Protein AF-A0A963PM21-F1 (afdb_monomer_lite)

Secondary structure (DSSP, 8-state):
----------------TTSGGGS-S-S--S---S-------------PPPPPPPHHHHHHHHHHHHTT-HHHHHHHHHHT-TTS-S-HHHHHHHHHHHHHHHHHTT-HHHHHHHHHHHHTT--HHHHHHHHHHHHHHHTT-

pLDDT: mean 75.56, std 21.92, range [34.75, 96.69]

Radius of gyration: 24.24 Å; chains: 1; bounding box: 76×30×76 Å

Structure (mmCIF, N/CA/C/O backbone):
data_AF-A0A963PM21-F1
#
_entry.id   AF-A0A963PM21-F1
#
loop_
_atom_site.group_PDB
_atom_site.id
_atom_site.type_symbol
_atom_site.label_atom_id
_atom_site.label_alt_id
_atom_site.label_comp_id
_atom_site.label_asym_id
_atom_site.label_entity_id
_atom_site.label_seq_id
_atom_site.pdbx_PDB_ins_code
_atom_site.Cartn_x
_atom_site.Cartn_y
_atom_site.Cartn_z
_atom_site.occupancy
_atom_site.B_iso_or_equiv
_atom_site.auth_seq_id
_atom_site.auth_comp_id
_atom_site.auth_asym_id
_atom_site.auth_atom_id
_atom_site.pdbx_PDB_model_num
ATOM 1 N N . MET A 1 1 ? -62.927 12.720 34.835 1.00 44.75 1 MET A N 1
ATOM 2 C CA . MET A 1 1 ? -62.170 12.973 33.591 1.00 44.75 1 MET A CA 1
ATOM 3 C C . MET A 1 1 ? -60.830 12.241 33.674 1.00 44.75 1 MET A C 1
ATOM 5 O O . MET A 1 1 ? -60.200 12.372 34.711 1.00 44.75 1 MET A O 1
ATOM 9 N N . LEU A 1 2 ? -60.455 11.525 32.594 1.00 44.97 2 LEU A N 1
ATOM 10 C CA . LEU A 1 2 ? -59.103 11.038 32.198 1.00 44.97 2 LEU A CA 1
ATOM 11 C C . LEU A 1 2 ? -58.516 9.863 33.029 1.00 44.97 2 LEU A C 1
ATOM 13 O O . LEU A 1 2 ? -58.071 10.060 34.148 1.00 44.97 2 LEU A O 1
ATOM 17 N N . GLN A 1 3 ? -58.747 8.595 32.651 1.00 45.69 3 GLN A N 1
ATOM 18 C CA . GLN A 1 3 ? -57.988 7.697 31.735 1.00 45.69 3 GLN A CA 1
ATOM 19 C C . GLN A 1 3 ? -56.551 7.303 32.164 1.00 45.69 3 GLN A C 1
ATOM 21 O O . GLN A 1 3 ? -55.674 8.162 32.178 1.00 45.69 3 GLN A O 1
ATOM 26 N N . PRO A 1 4 ? -56.274 5.997 32.385 1.00 55.50 4 PRO A N 1
ATOM 27 C CA . PRO A 1 4 ? -54.933 5.421 32.355 1.00 55.50 4 PRO A CA 1
ATOM 28 C C . PRO A 1 4 ? -54.693 4.667 31.033 1.00 55.50 4 PRO A C 1
ATOM 30 O O . PRO A 1 4 ? -55.500 3.825 30.650 1.00 55.50 4 PRO A O 1
ATOM 33 N N . THR A 1 5 ? -53.578 4.909 30.342 1.00 56.00 5 THR A N 1
ATOM 34 C CA . THR A 1 5 ? -52.973 3.952 29.390 1.00 56.00 5 THR A CA 1
ATOM 35 C C . THR A 1 5 ? -51.497 4.308 29.217 1.00 56.00 5 THR A C 1
ATOM 37 O O . THR A 1 5 ? -51.155 5.304 28.587 1.00 56.00 5 THR A O 1
ATOM 40 N N . LEU A 1 6 ? -50.622 3.492 29.802 1.00 47.44 6 LEU A N 1
ATOM 41 C CA . LEU A 1 6 ? -49.185 3.475 29.542 1.00 47.44 6 LEU A CA 1
ATOM 42 C C . LEU A 1 6 ? -48.926 2.317 28.574 1.00 47.44 6 LEU A C 1
ATOM 44 O O . LEU A 1 6 ? -49.115 1.159 28.937 1.00 47.44 6 LEU A O 1
ATOM 48 N N . ALA A 1 7 ? -48.513 2.636 27.350 1.00 51.81 7 ALA A N 1
ATOM 49 C CA . ALA A 1 7 ? -47.968 1.681 26.391 1.00 51.81 7 ALA A CA 1
ATOM 50 C C . ALA A 1 7 ? -46.486 2.025 26.142 1.00 51.81 7 ALA A C 1
ATOM 52 O O . ALA A 1 7 ? -46.183 3.193 25.885 1.00 51.81 7 ALA A O 1
ATOM 53 N N . PRO A 1 8 ? -45.555 1.054 26.205 1.00 53.78 8 PRO A N 1
ATOM 54 C CA . PRO A 1 8 ? -44.159 1.271 25.847 1.00 53.78 8 PRO A CA 1
ATOM 55 C C . PRO A 1 8 ? -43.979 1.123 24.329 1.00 53.78 8 PRO A C 1
ATOM 57 O O . PRO A 1 8 ? -44.069 0.024 23.786 1.00 53.78 8 PRO A O 1
ATOM 60 N N . ALA A 1 9 ? -43.714 2.229 23.632 1.00 43.00 9 ALA A N 1
ATOM 61 C CA . ALA A 1 9 ? -43.296 2.203 22.233 1.00 43.00 9 ALA A CA 1
ATOM 62 C C . ALA A 1 9 ? -41.762 2.193 22.153 1.00 43.00 9 ALA A C 1
ATOM 64 O O . ALA A 1 9 ? -41.093 3.134 22.578 1.00 43.00 9 ALA A O 1
ATOM 65 N N . ALA A 1 10 ? -41.215 1.101 21.623 1.00 50.22 10 ALA A N 1
ATOM 66 C CA . ALA A 1 10 ? -39.797 0.935 21.339 1.00 50.22 10 ALA A CA 1
ATOM 67 C C . ALA A 1 10 ? -39.325 1.870 20.200 1.00 50.22 10 ALA A C 1
ATOM 69 O O . ALA A 1 10 ? -40.068 2.092 19.239 1.00 50.22 10 ALA A O 1
ATOM 70 N N . PRO A 1 11 ? -38.079 2.376 20.246 1.00 45.72 11 PRO A N 1
ATOM 71 C CA . PRO A 1 11 ? -37.487 3.161 19.168 1.00 45.72 11 PRO A CA 1
ATOM 72 C C . PRO A 1 11 ? -36.979 2.239 18.049 1.00 45.72 11 PRO A C 1
ATOM 74 O O . PRO A 1 11 ? -35.868 1.718 18.100 1.00 45.72 11 PRO A O 1
ATOM 77 N N . GLY A 1 12 ? -37.798 2.038 17.020 1.00 50.69 12 GLY A N 1
ATOM 78 C CA . GLY A 1 12 ? -37.430 1.295 15.815 1.00 50.69 12 GLY A CA 1
ATOM 79 C C . GLY A 1 12 ? -37.688 2.113 14.557 1.00 50.69 12 GLY A C 1
ATOM 80 O O . GLY A 1 12 ? -38.712 1.928 13.913 1.00 50.69 12 GLY A O 1
ATOM 81 N N . ALA A 1 13 ? -36.771 3.012 14.196 1.00 41.69 13 ALA A N 1
ATOM 82 C CA . ALA A 1 13 ? -36.727 3.610 12.861 1.00 41.69 13 ALA A CA 1
ATOM 83 C C . ALA A 1 13 ? -35.316 4.136 12.563 1.00 41.69 13 ALA A C 1
ATOM 85 O O . ALA A 1 13 ? -34.983 5.289 12.832 1.00 41.69 13 ALA A O 1
ATOM 86 N N . THR A 1 14 ? -34.461 3.273 12.018 1.00 52.16 14 THR A N 1
ATOM 87 C CA . THR A 1 14 ? -33.184 3.677 11.426 1.00 52.16 14 THR A CA 1
ATOM 88 C C . THR A 1 14 ? -33.422 4.375 10.076 1.00 52.16 14 THR A C 1
ATOM 90 O O . THR A 1 14 ? -34.217 3.901 9.259 1.00 52.16 14 THR A O 1
ATOM 93 N N . PRO A 1 15 ? -32.754 5.510 9.810 1.00 45.78 15 PRO A N 1
ATOM 94 C CA . PRO A 1 15 ? -33.007 6.329 8.631 1.00 45.78 15 PRO A CA 1
ATOM 95 C C . PRO A 1 15 ? -32.375 5.775 7.343 1.00 45.78 15 PRO A C 1
ATOM 97 O O . PRO A 1 15 ? -31.189 5.462 7.274 1.00 45.78 15 PRO A O 1
ATOM 100 N N . GLY A 1 16 ? -33.198 5.729 6.291 1.00 42.84 16 GLY A N 1
ATOM 101 C CA . GLY A 1 16 ? -32.897 6.175 4.923 1.00 42.84 16 GLY A CA 1
ATOM 102 C C . GLY A 1 16 ? -31.471 6.007 4.387 1.00 42.84 16 GLY A C 1
ATOM 103 O O . GLY A 1 16 ? -30.799 6.990 4.087 1.00 42.84 16 GLY A O 1
ATOM 104 N N . ARG A 1 17 ? -31.055 4.764 4.127 1.00 49.66 17 ARG A N 1
ATOM 105 C CA . ARG A 1 17 ? -29.797 4.395 3.439 1.00 49.66 17 ARG A CA 1
ATOM 106 C C . ARG A 1 17 ? -29.750 4.729 1.933 1.00 49.66 17 ARG A C 1
ATOM 108 O O . ARG A 1 17 ? -28.877 4.252 1.214 1.00 49.66 17 ARG A O 1
ATOM 115 N N . SER A 1 18 ? -30.688 5.526 1.427 1.00 46.06 18 SER A N 1
ATOM 116 C CA . SER A 1 18 ? -31.003 5.636 -0.005 1.00 46.06 18 SER A CA 1
ATOM 117 C C . SER A 1 18 ? -30.639 6.978 -0.660 1.00 46.06 18 SER A C 1
ATOM 119 O O . SER A 1 18 ? -30.991 7.196 -1.817 1.00 46.06 18 SER A O 1
ATOM 121 N N . ARG A 1 19 ? -29.893 7.870 0.013 1.00 44.62 19 ARG A N 1
ATOM 122 C CA . ARG A 1 19 ? -29.469 9.169 -0.568 1.00 44.62 19 ARG A CA 1
ATOM 123 C C . ARG A 1 19 ? -27.964 9.380 -0.759 1.00 44.62 19 ARG A C 1
ATOM 125 O O . ARG A 1 19 ? -27.587 10.353 -1.397 1.00 44.62 19 ARG A O 1
ATOM 132 N N . ALA A 1 20 ? -27.102 8.470 -0.307 1.00 41.69 20 ALA A N 1
ATOM 133 C CA . ALA A 1 20 ? -25.647 8.649 -0.424 1.00 41.69 20 ALA A CA 1
ATOM 134 C C . ALA A 1 20 ? -25.035 8.134 -1.747 1.00 41.69 20 ALA A C 1
ATOM 136 O O . ALA A 1 20 ? -23.859 8.353 -2.006 1.00 41.69 20 ALA A O 1
ATOM 137 N N . ARG A 1 21 ? -25.809 7.467 -2.619 1.00 44.25 21 ARG A N 1
ATOM 138 C CA . ARG A 1 21 ? -25.288 6.854 -3.862 1.00 44.25 21 ARG A CA 1
ATOM 139 C C . ARG A 1 21 ? -25.229 7.780 -5.087 1.00 44.25 21 ARG A C 1
ATOM 141 O O . ARG A 1 21 ? -24.964 7.301 -6.182 1.00 44.25 21 ARG A O 1
ATOM 148 N N . ARG A 1 22 ? -25.496 9.084 -4.952 1.00 43.34 22 ARG A N 1
ATOM 149 C CA . ARG A 1 22 ? -25.600 10.000 -6.112 1.00 43.34 22 ARG A CA 1
ATOM 150 C C . ARG A 1 22 ? -24.676 11.222 -6.099 1.00 43.34 22 ARG A C 1
ATOM 152 O O . ARG A 1 22 ? -24.804 12.049 -6.990 1.00 43.34 22 ARG A O 1
ATOM 159 N N . ALA A 1 23 ? -23.747 11.351 -5.150 1.00 41.81 23 ALA A N 1
ATOM 160 C CA . ALA A 1 23 ? -23.067 12.633 -4.925 1.00 41.81 23 ALA A CA 1
ATOM 161 C C . ALA A 1 23 ? -21.583 12.739 -5.332 1.00 41.81 23 ALA A C 1
ATOM 163 O O . ALA A 1 23 ? -21.010 13.800 -5.131 1.00 41.81 23 ALA A O 1
ATOM 164 N N . LEU A 1 24 ? -20.939 11.730 -5.930 1.00 42.19 24 LEU A N 1
ATOM 165 C CA . LEU A 1 24 ? -19.505 11.834 -6.273 1.00 42.19 24 LE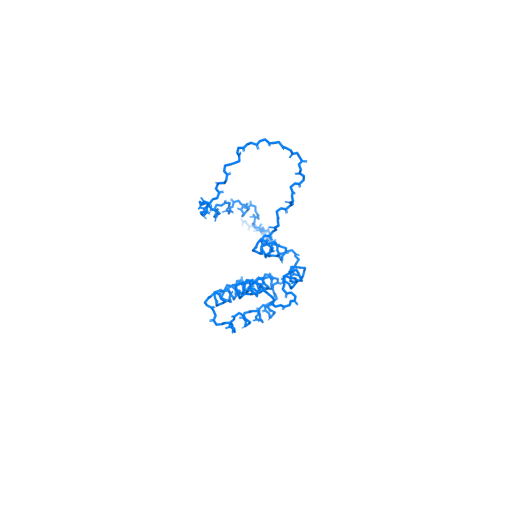U A CA 1
ATOM 166 C C . LEU A 1 24 ? -19.193 11.330 -7.689 1.00 42.19 24 LEU A C 1
ATOM 168 O O . LEU A 1 24 ? -18.360 10.460 -7.901 1.00 42.19 24 LEU A O 1
ATOM 172 N N . VAL A 1 25 ? -19.889 11.901 -8.676 1.00 44.56 25 VAL A N 1
ATOM 173 C CA . VAL A 1 25 ? -19.614 11.711 -10.117 1.00 44.56 25 VAL A CA 1
ATOM 174 C C . VAL A 1 25 ? -18.731 12.838 -10.696 1.00 44.56 25 VAL A C 1
ATOM 176 O O . VAL A 1 25 ? -18.387 12.810 -11.868 1.00 44.56 25 VAL A O 1
ATOM 179 N N . LEU A 1 26 ? -18.295 13.832 -9.914 1.00 44.69 26 LEU A N 1
ATOM 180 C CA . LEU A 1 26 ? -17.702 15.061 -10.476 1.00 44.69 26 LEU A CA 1
ATOM 181 C C . LEU A 1 26 ? -16.402 15.511 -9.792 1.00 44.69 26 LEU A C 1
ATOM 183 O O . LEU A 1 26 ? -16.301 16.644 -9.339 1.00 44.69 26 LEU A O 1
ATOM 187 N N . ALA A 1 27 ? -15.385 14.647 -9.732 1.00 39.50 27 ALA A N 1
ATOM 188 C CA . ALA A 1 27 ? -14.031 15.070 -9.333 1.00 39.50 27 ALA A CA 1
ATOM 189 C C . ALA A 1 27 ? -12.899 14.457 -10.183 1.00 39.50 27 ALA A C 1
ATOM 191 O O . ALA A 1 27 ? -11.747 14.456 -9.766 1.00 39.50 27 ALA A O 1
ATOM 192 N N . ALA A 1 28 ? -13.207 13.947 -11.381 1.00 41.88 28 ALA A N 1
ATOM 193 C CA . ALA A 1 28 ? -12.218 13.376 -12.308 1.00 41.88 28 ALA A CA 1
ATOM 194 C C . ALA A 1 28 ? -11.995 14.244 -13.563 1.00 41.88 28 ALA A C 1
ATOM 196 O O . ALA A 1 28 ? -11.567 13.750 -14.601 1.00 41.88 28 ALA A O 1
ATOM 197 N N . ALA A 1 29 ? -12.318 15.537 -13.487 1.00 51.47 29 ALA A N 1
ATOM 198 C CA . ALA A 1 29 ? -12.237 16.463 -14.610 1.00 51.47 29 ALA A CA 1
ATOM 199 C C . ALA A 1 29 ? -11.173 17.540 -14.373 1.00 51.47 29 ALA A C 1
ATOM 201 O O . ALA A 1 29 ? -11.509 18.702 -14.186 1.00 51.47 29 ALA A O 1
ATOM 202 N N . LEU A 1 30 ? -9.892 17.170 -14.382 1.00 49.69 30 LEU A N 1
ATOM 203 C CA . LEU A 1 30 ? -8.834 18.049 -14.887 1.00 49.69 30 LEU A CA 1
ATOM 204 C C . LEU A 1 30 ? -7.560 17.231 -15.113 1.00 49.69 30 LEU A C 1
ATOM 206 O O . LEU A 1 30 ? -7.280 16.344 -14.318 1.00 49.69 30 LEU A O 1
ATOM 210 N N . TRP A 1 31 ? -6.818 17.553 -16.175 1.00 48.12 31 TRP A N 1
ATOM 211 C CA . TRP A 1 31 ? -5.655 16.846 -16.752 1.00 48.12 31 TRP A CA 1
ATOM 212 C C . TRP A 1 31 ? -5.931 15.951 -17.974 1.00 48.12 31 TRP A C 1
ATOM 214 O O . TRP A 1 31 ? -5.131 15.082 -18.305 1.00 48.12 31 TRP A O 1
ATOM 224 N N . VAL A 1 32 ? -7.000 16.224 -18.734 1.00 51.28 32 VAL A N 1
ATOM 225 C CA . VAL A 1 32 ? -7.064 15.846 -20.161 1.00 51.28 32 VAL A CA 1
ATOM 226 C C . VAL A 1 32 ? -6.564 17.017 -20.999 1.00 51.28 32 VAL A C 1
ATOM 228 O O . VAL A 1 32 ? -7.337 17.856 -21.447 1.00 51.28 32 VAL A O 1
ATOM 231 N N . ALA A 1 33 ? -5.255 17.086 -21.195 1.00 52.06 33 ALA A N 1
ATOM 232 C CA . ALA A 1 33 ? -4.660 17.788 -22.323 1.00 52.06 33 ALA A CA 1
ATOM 233 C C . ALA A 1 33 ? -3.245 17.247 -22.505 1.00 52.06 33 ALA A C 1
ATOM 235 O O . ALA A 1 33 ? -2.340 17.672 -21.797 1.00 52.06 33 ALA A O 1
ATOM 236 N N . LEU A 1 34 ? -3.103 16.255 -23.390 1.00 49.22 34 LEU A N 1
ATOM 237 C CA . LEU A 1 34 ? -2.079 16.181 -24.444 1.00 49.22 34 LEU A CA 1
ATOM 238 C C . LEU A 1 34 ? -1.802 14.718 -24.838 1.00 49.22 34 LEU A C 1
ATOM 240 O O . LEU A 1 34 ? -0.740 14.178 -24.553 1.00 49.22 34 LEU A O 1
ATOM 244 N N . ALA A 1 35 ? -2.758 14.072 -25.506 1.00 47.56 35 ALA A N 1
ATOM 245 C CA . ALA A 1 35 ? -2.484 12.895 -26.336 1.00 47.56 35 ALA A CA 1
ATOM 246 C C . ALA A 1 35 ? -3.676 12.629 -27.269 1.00 47.56 35 ALA A C 1
ATOM 248 O O . ALA A 1 35 ? -4.407 11.658 -27.102 1.00 47.56 35 ALA A O 1
ATOM 249 N N . LEU A 1 36 ? -3.904 13.521 -28.237 1.00 50.25 36 LEU A N 1
ATOM 250 C CA . LEU A 1 36 ? -4.680 13.174 -29.428 1.00 50.25 36 LEU A CA 1
ATOM 251 C C . LEU A 1 36 ? -3.700 12.631 -30.478 1.00 50.25 36 LEU A C 1
ATOM 253 O O . LEU A 1 36 ? -2.974 13.432 -31.067 1.00 50.25 36 LEU A O 1
ATOM 257 N N . PRO A 1 37 ? -3.673 11.324 -30.778 1.00 47.78 37 PRO A N 1
ATOM 258 C CA . PRO A 1 37 ? -3.298 10.884 -32.104 1.00 47.78 37 PRO A CA 1
ATOM 259 C C . PRO A 1 37 ? -4.566 10.857 -32.963 1.00 47.78 37 PRO A C 1
ATOM 261 O O . PRO A 1 37 ? -5.527 10.137 -32.689 1.00 47.78 37 PRO A O 1
ATOM 264 N N . ALA A 1 38 ? -4.569 11.692 -33.998 1.00 52.19 38 ALA A N 1
ATOM 265 C CA . ALA A 1 38 ? -5.527 11.632 -35.087 1.00 52.19 38 ALA A CA 1
ATOM 266 C C . ALA A 1 38 ? -5.381 10.280 -35.803 1.00 52.19 38 ALA A C 1
ATOM 268 O O . ALA A 1 38 ? -4.399 10.065 -36.505 1.00 52.19 38 ALA A O 1
ATOM 269 N N . GLN A 1 39 ? -6.340 9.371 -35.627 1.00 49.09 39 GLN A N 1
ATOM 270 C CA . GLN A 1 39 ? -6.405 8.139 -36.413 1.00 49.09 39 GLN A CA 1
ATOM 271 C C . GLN A 1 39 ? -7.360 8.354 -37.584 1.00 49.09 39 GLN A C 1
ATOM 273 O O . GLN A 1 39 ? -8.568 8.144 -37.484 1.00 49.09 39 GLN A O 1
ATOM 278 N N . ALA A 1 40 ? -6.786 8.819 -38.690 1.00 46.59 40 ALA A N 1
ATOM 279 C CA . ALA A 1 40 ? -7.348 8.638 -40.016 1.00 46.59 40 ALA A CA 1
ATOM 280 C C . ALA A 1 40 ? -6.850 7.294 -40.572 1.00 46.59 40 ALA A C 1
ATOM 282 O O . ALA A 1 40 ? -5.651 7.030 -40.526 1.00 46.59 40 ALA A O 1
ATOM 283 N N . GLY A 1 41 ? -7.754 6.498 -41.144 1.00 41.56 41 GLY A N 1
ATOM 284 C CA . GLY A 1 41 ? -7.400 5.468 -42.126 1.00 41.56 41 GLY A CA 1
ATOM 285 C C . GLY A 1 41 ? -7.499 4.014 -41.663 1.00 41.56 41 GLY A C 1
ATOM 286 O O . GLY A 1 41 ? -6.575 3.478 -41.068 1.00 41.56 41 GLY A O 1
ATOM 287 N N . ASP A 1 42 ? -8.639 3.415 -42.011 1.00 48.12 42 ASP A N 1
ATOM 288 C CA . ASP A 1 42 ? -8.819 2.108 -42.658 1.00 48.12 42 ASP A CA 1
ATOM 289 C C . ASP A 1 42 ? -8.037 0.851 -42.227 1.00 48.12 42 ASP A C 1
ATOM 291 O O . ASP A 1 42 ? -6.833 0.718 -42.426 1.00 48.12 42 ASP A O 1
ATOM 295 N N . GLY A 1 43 ? -8.824 -0.177 -41.879 1.00 47.38 43 GLY A N 1
ATOM 296 C CA . GLY A 1 43 ? -8.679 -1.489 -42.517 1.00 47.38 43 GLY A CA 1
ATOM 297 C C . GLY A 1 43 ? -7.938 -2.581 -41.742 1.00 47.38 43 GLY A C 1
ATOM 298 O O . GLY A 1 43 ? -6.762 -2.829 -41.980 1.00 47.38 43 GLY A O 1
ATOM 299 N N . GLY A 1 44 ? -8.676 -3.353 -40.932 1.00 34.75 44 GLY A N 1
ATOM 300 C CA . GLY A 1 44 ? -8.309 -4.739 -40.597 1.00 34.75 44 GLY A CA 1
ATOM 301 C C . GLY A 1 44 ? -8.746 -5.209 -39.201 1.00 34.75 44 GLY A C 1
ATOM 302 O O . GLY A 1 44 ? -8.333 -4.607 -38.213 1.00 34.75 44 GLY A O 1
ATOM 303 N N . PRO A 1 45 ? -9.515 -6.312 -39.061 1.00 50.22 45 PRO A N 1
ATOM 304 C CA . PRO A 1 45 ? -9.743 -6.956 -37.770 1.00 50.22 45 PRO A CA 1
ATOM 305 C C . PRO A 1 45 ? -8.524 -7.823 -37.424 1.00 50.22 45 PRO A C 1
ATOM 307 O O . PRO A 1 45 ? -8.570 -9.050 -37.471 1.00 50.22 45 PRO A O 1
ATOM 310 N N . GLN A 1 46 ? -7.396 -7.186 -37.124 1.00 44.41 46 GLN A N 1
ATOM 311 C CA . GLN A 1 46 ? -6.268 -7.853 -36.483 1.00 44.41 46 GLN A CA 1
ATOM 312 C C . GLN A 1 46 ? -6.428 -7.661 -34.984 1.00 44.41 46 GLN A C 1
ATOM 314 O O . GLN A 1 46 ? -6.565 -6.533 -34.516 1.00 44.41 46 GLN A O 1
ATOM 319 N N . GLY A 1 47 ? -6.480 -8.781 -34.255 1.00 46.41 47 GLY A N 1
ATOM 320 C CA . GLY A 1 47 ? -6.576 -8.814 -32.802 1.00 46.41 47 GLY A CA 1
ATOM 321 C C . GLY A 1 47 ? -5.556 -7.863 -32.198 1.00 46.41 47 GLY A C 1
ATOM 322 O O . GLY A 1 47 ? -4.360 -8.147 -32.192 1.00 46.41 47 GLY A O 1
ATOM 323 N N . ALA A 1 48 ? -6.044 -6.710 -31.745 1.00 49.91 48 ALA A N 1
ATOM 324 C CA . ALA A 1 48 ? -5.214 -5.726 -31.092 1.00 49.91 48 ALA A CA 1
ATOM 325 C C . ALA A 1 48 ? -4.603 -6.411 -29.862 1.00 49.91 48 ALA A C 1
ATOM 327 O O . ALA A 1 48 ? -5.363 -6.979 -29.067 1.00 49.91 48 ALA A O 1
ATOM 328 N N . PRO A 1 49 ? -3.267 -6.412 -29.694 1.00 50.66 49 PRO A N 1
ATOM 329 C CA . PRO A 1 49 ? -2.681 -6.851 -28.440 1.00 50.66 49 PRO A CA 1
ATOM 330 C C . PRO A 1 49 ? -3.363 -6.045 -27.339 1.00 50.66 49 PRO A C 1
ATOM 332 O O . PRO A 1 49 ? -3.387 -4.812 -27.403 1.00 50.66 49 PRO A O 1
ATOM 335 N N . ALA A 1 50 ? -3.995 -6.739 -26.387 1.00 54.72 50 ALA A N 1
ATOM 336 C CA . ALA A 1 50 ? -4.624 -6.078 -25.255 1.00 54.72 50 ALA A CA 1
ATOM 337 C C . ALA A 1 50 ? -3.595 -5.099 -24.671 1.00 54.72 50 ALA A C 1
ATOM 339 O O . ALA A 1 50 ? -2.443 -5.505 -24.470 1.00 54.72 50 ALA A O 1
ATOM 340 N N . PRO A 1 51 ? -3.950 -3.816 -24.481 1.00 57.03 51 PRO A N 1
ATOM 341 C CA . PRO A 1 51 ? -2.979 -2.816 -24.076 1.00 57.03 51 PRO A CA 1
ATOM 342 C C . PRO A 1 51 ? -2.304 -3.291 -22.791 1.00 57.03 51 PRO A C 1
ATOM 344 O O . PRO A 1 51 ? -2.975 -3.575 -21.797 1.00 57.03 51 PRO A O 1
ATOM 347 N N . ALA A 1 52 ? -0.977 -3.428 -22.833 1.00 65.50 52 ALA A N 1
ATOM 348 C CA . ALA A 1 52 ? -0.207 -3.807 -21.663 1.00 65.50 52 ALA A CA 1
ATOM 349 C C . ALA A 1 52 ? -0.479 -2.775 -20.562 1.00 65.50 52 ALA A C 1
ATOM 351 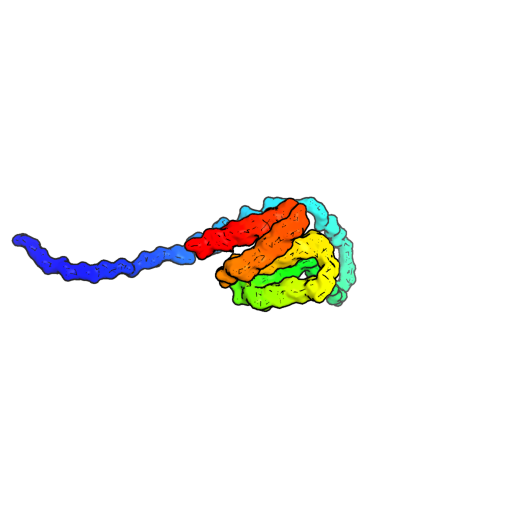O O . ALA A 1 52 ? -0.227 -1.581 -20.740 1.00 65.50 52 ALA A O 1
ATOM 352 N N . LEU A 1 53 ? -1.038 -3.227 -19.437 1.00 74.69 53 LEU A N 1
ATOM 353 C CA . LEU A 1 53 ? -1.356 -2.337 -18.328 1.00 74.69 53 LEU A CA 1
ATOM 354 C C . LEU A 1 53 ? -0.066 -1.721 -17.789 1.00 74.69 53 LEU A C 1
ATOM 356 O O . LEU A 1 53 ? 0.887 -2.423 -17.433 1.00 74.69 53 LEU A O 1
ATOM 360 N N . THR A 1 54 ? -0.059 -0.394 -17.685 1.00 87.62 54 THR A N 1
ATOM 361 C CA . THR A 1 54 ? 1.043 0.330 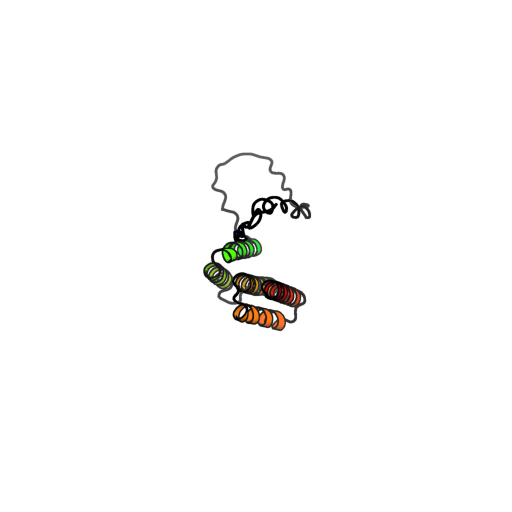-17.054 1.00 87.62 54 THR A CA 1
ATOM 362 C C . THR A 1 54 ? 1.210 -0.129 -15.606 1.00 87.62 54 THR A C 1
ATOM 364 O O . THR A 1 54 ? 0.273 -0.633 -14.979 1.00 87.62 54 THR A O 1
ATOM 367 N N . PHE A 1 55 ? 2.406 0.047 -15.044 1.00 87.44 55 PHE A N 1
ATOM 368 C CA . PHE A 1 55 ? 2.672 -0.270 -13.638 1.00 87.44 55 PHE A CA 1
ATOM 369 C C . PHE A 1 55 ? 1.638 0.370 -12.697 1.00 87.44 55 PHE A C 1
ATOM 371 O O . PHE A 1 55 ? 1.059 -0.308 -11.849 1.00 87.44 55 PHE A O 1
ATOM 378 N N . GLN A 1 56 ? 1.318 1.644 -12.936 1.00 86.88 56 GLN A N 1
ATOM 379 C CA . GLN A 1 56 ? 0.313 2.371 -12.169 1.00 86.88 56 GLN A CA 1
ATOM 380 C C . GLN A 1 56 ? -1.090 1.771 -12.318 1.00 86.88 56 GLN A C 1
ATOM 382 O O . GLN A 1 56 ? -1.803 1.626 -11.328 1.00 86.88 56 GLN A O 1
ATOM 387 N N . SER A 1 57 ? -1.482 1.377 -13.533 1.00 90.88 57 SER A N 1
ATOM 388 C CA . SER A 1 57 ? -2.784 0.742 -13.762 1.00 90.88 57 SER A CA 1
ATOM 389 C C . SER A 1 57 ? -2.894 -0.618 -13.072 1.00 90.88 57 SER A C 1
ATOM 391 O O . SER A 1 57 ? -3.984 -1.001 -12.642 1.00 90.88 57 SER A O 1
ATOM 393 N N . ARG A 1 58 ? -1.780 -1.351 -12.950 1.00 91.69 58 ARG A N 1
ATOM 394 C CA . ARG A 1 58 ? -1.735 -2.610 -12.199 1.00 91.69 58 ARG A CA 1
ATOM 395 C C . ARG A 1 58 ? -1.914 -2.368 -10.701 1.00 91.69 58 ARG A C 1
ATOM 397 O O . ARG A 1 58 ? -2.743 -3.040 -10.099 1.00 91.69 58 ARG A O 1
ATOM 404 N N . ILE A 1 59 ? -1.229 -1.376 -10.124 1.00 92.38 59 ILE A N 1
ATOM 405 C CA . ILE A 1 59 ? -1.437 -0.985 -8.717 1.00 92.38 59 ILE A CA 1
ATOM 406 C C . ILE A 1 59 ? -2.895 -0.588 -8.465 1.00 92.38 59 ILE A C 1
ATOM 408 O O . ILE A 1 59 ? -3.497 -1.083 -7.518 1.00 92.38 59 ILE A O 1
ATOM 412 N N . ASP A 1 60 ? -3.478 0.260 -9.316 1.00 93.06 60 ASP A N 1
ATOM 413 C CA . ASP A 1 60 ? -4.874 0.698 -9.173 1.00 93.06 60 ASP A CA 1
ATOM 414 C C . ASP A 1 60 ? -5.854 -0.486 -9.206 1.00 93.06 60 ASP A C 1
ATOM 416 O O . ASP A 1 60 ? -6.780 -0.554 -8.399 1.00 93.06 60 ASP A O 1
ATOM 420 N N . SER A 1 61 ? -5.601 -1.470 -10.074 1.00 93.69 61 SER A N 1
ATOM 421 C CA . SER A 1 61 ? -6.409 -2.692 -10.148 1.00 93.69 61 SER A CA 1
ATOM 422 C C . SER A 1 61 ? -6.352 -3.493 -8.843 1.00 93.69 61 SER A C 1
ATOM 424 O O . SER A 1 61 ? -7.390 -3.928 -8.344 1.00 93.69 61 SER A O 1
ATOM 426 N N . TRP A 1 62 ? -5.163 -3.644 -8.253 1.00 95.06 62 TRP A N 1
ATOM 427 C CA . TRP A 1 62 ? -5.002 -4.331 -6.969 1.00 95.06 62 TRP A CA 1
ATOM 428 C C . TRP A 1 62 ? -5.593 -3.547 -5.799 1.00 95.06 62 TRP A C 1
ATOM 430 O O . TRP A 1 62 ? -6.202 -4.147 -4.922 1.00 95.06 62 TRP A O 1
ATOM 440 N N . LEU A 1 63 ? -5.483 -2.217 -5.800 1.00 94.12 63 LEU A N 1
ATOM 441 C CA . LEU A 1 63 ? -6.124 -1.373 -4.790 1.00 94.12 63 LEU A CA 1
ATOM 442 C C . LEU A 1 63 ? -7.647 -1.507 -4.829 1.00 94.12 63 LEU A C 1
ATOM 444 O O . LEU A 1 63 ? -8.275 -1.588 -3.778 1.00 94.12 63 LEU A O 1
ATOM 448 N N . ARG A 1 64 ? -8.245 -1.578 -6.025 1.00 93.88 64 ARG A N 1
ATOM 449 C CA . ARG A 1 64 ? -9.683 -1.845 -6.167 1.00 93.88 64 ARG A CA 1
ATOM 450 C C . ARG A 1 64 ? -10.052 -3.233 -5.662 1.00 93.88 64 ARG A C 1
ATOM 452 O O . ARG A 1 64 ? -11.024 -3.352 -4.929 1.00 93.88 64 ARG A O 1
ATOM 459 N N . LEU A 1 65 ? -9.267 -4.257 -6.007 1.00 93.00 65 LEU A N 1
ATOM 460 C CA . LEU A 1 65 ? -9.492 -5.614 -5.507 1.00 93.00 65 LEU A CA 1
ATOM 461 C C . LEU A 1 65 ? -9.368 -5.688 -3.979 1.00 93.00 65 LEU A C 1
ATOM 463 O O . LEU A 1 65 ? -10.116 -6.427 -3.350 1.00 93.00 65 LEU A O 1
ATOM 467 N N . GLY A 1 66 ? -8.467 -4.904 -3.382 1.00 92.94 66 GLY A N 1
ATOM 468 C CA . GLY A 1 66 ? -8.204 -4.893 -1.943 1.00 92.94 66 GLY A CA 1
ATOM 469 C C . GLY A 1 66 ? -9.409 -4.530 -1.074 1.00 92.94 66 GLY A C 1
ATOM 470 O O . GLY A 1 66 ? -9.443 -4.938 0.083 1.00 92.94 66 GLY A O 1
ATOM 471 N N . TYR A 1 67 ? -10.415 -3.845 -1.632 1.00 89.75 67 TYR A N 1
ATOM 472 C CA . TYR A 1 67 ? -11.679 -3.578 -0.938 1.00 89.75 67 TYR A CA 1
ATOM 473 C C . TYR A 1 67 ? -12.488 -4.849 -0.664 1.00 89.75 67 TYR A C 1
ATOM 475 O O . TYR A 1 67 ? -13.105 -4.964 0.392 1.00 89.75 67 TYR A O 1
ATOM 483 N N . ASP A 1 68 ? -12.486 -5.792 -1.606 1.00 93.31 68 ASP A N 1
ATOM 484 C CA . ASP A 1 68 ? -13.264 -7.029 -1.511 1.00 93.31 68 ASP A CA 1
ATOM 485 C C . ASP A 1 68 ? -12.401 -8.221 -1.067 1.00 93.31 68 ASP A C 1
ATOM 487 O O . ASP A 1 68 ? -12.876 -9.130 -0.386 1.00 93.31 68 ASP A O 1
ATOM 491 N N . ARG A 1 69 ? -11.129 -8.246 -1.485 1.00 94.69 69 ARG A N 1
ATOM 492 C CA . ARG A 1 69 ? -10.187 -9.363 -1.326 1.00 94.69 69 ARG A CA 1
ATOM 493 C C . ARG A 1 69 ? -8.788 -8.842 -0.968 1.00 94.69 69 ARG A C 1
ATOM 495 O O . ARG A 1 69 ? -7.899 -8.808 -1.825 1.00 94.69 69 ARG A O 1
ATOM 502 N N . PRO A 1 70 ? -8.576 -8.427 0.294 1.00 94.31 70 PRO A N 1
ATOM 503 C CA . PRO A 1 70 ? -7.326 -7.802 0.720 1.00 94.31 70 PRO A CA 1
ATOM 504 C C . PRO A 1 70 ? -6.118 -8.736 0.590 1.00 94.31 70 PRO A C 1
ATOM 506 O O . PRO A 1 70 ? -5.062 -8.299 0.138 1.00 94.31 70 PRO A O 1
ATOM 509 N N . ASP A 1 71 ? -6.264 -10.023 0.910 1.00 95.69 71 ASP A N 1
ATOM 510 C CA . ASP A 1 71 ? -5.151 -10.978 0.831 1.00 95.69 71 ASP A CA 1
ATOM 511 C C . ASP A 1 71 ? -4.718 -11.254 -0.619 1.00 95.69 71 ASP A C 1
ATOM 513 O O . ASP A 1 71 ? -3.522 -11.245 -0.916 1.00 95.69 71 ASP A O 1
ATOM 517 N N . ASP A 1 72 ? -5.675 -11.398 -1.546 1.00 95.75 72 ASP A N 1
ATOM 518 C CA . ASP A 1 72 ? -5.383 -11.559 -2.979 1.00 95.75 72 ASP A CA 1
ATOM 519 C C . ASP A 1 72 ? -4.677 -10.314 -3.541 1.00 95.75 72 ASP A C 1
ATOM 521 O O . ASP A 1 72 ? -3.720 -10.419 -4.312 1.00 95.75 72 ASP A O 1
ATOM 525 N N . ALA A 1 73 ? -5.117 -9.121 -3.127 1.00 95.38 73 ALA A N 1
ATOM 526 C CA . ALA A 1 73 ? -4.491 -7.868 -3.527 1.00 95.38 73 ALA A CA 1
ATOM 527 C C . ALA A 1 73 ? -3.050 -7.749 -3.016 1.00 95.38 73 ALA A C 1
ATOM 529 O O . ALA A 1 73 ? -2.162 -7.343 -3.768 1.00 95.38 73 ALA A O 1
ATOM 530 N N . LEU A 1 74 ? -2.789 -8.136 -1.765 1.00 95.00 74 LEU A N 1
ATOM 531 C CA . LEU A 1 74 ? -1.437 -8.138 -1.203 1.00 95.00 74 LEU A CA 1
ATOM 532 C C . LEU A 1 74 ? -0.523 -9.126 -1.928 1.00 95.00 74 LEU A C 1
ATOM 534 O O . LEU A 1 74 ? 0.601 -8.757 -2.274 1.00 95.00 74 LEU A O 1
ATOM 538 N N . ALA A 1 75 ? -1.010 -10.334 -2.224 1.00 94.81 75 ALA A N 1
ATOM 539 C CA . ALA A 1 75 ? -0.268 -11.316 -3.011 1.00 94.81 75 ALA A CA 1
ATOM 540 C C . ALA A 1 75 ? 0.057 -10.781 -4.419 1.00 94.81 75 ALA A C 1
ATOM 542 O O . ALA A 1 75 ? 1.196 -10.884 -4.880 1.00 94.81 75 ALA A O 1
ATOM 543 N N . GLY A 1 76 ? -0.910 -10.128 -5.071 1.00 92.94 76 GLY A N 1
ATOM 544 C CA . GLY A 1 76 ? -0.726 -9.476 -6.367 1.00 92.94 76 GLY A CA 1
ATOM 545 C C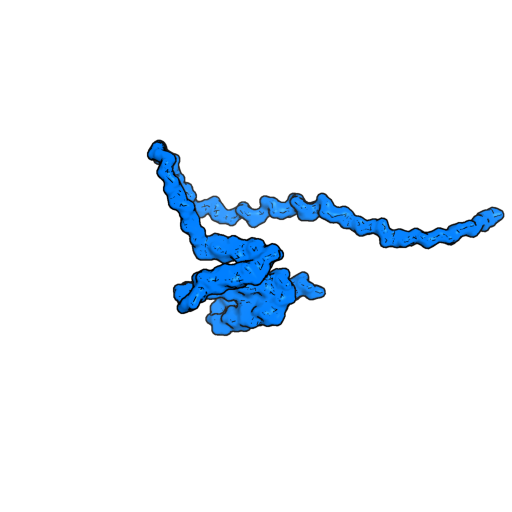 . GLY A 1 76 ? 0.322 -8.359 -6.340 1.00 92.94 76 GLY A C 1
ATOM 546 O O . GLY A 1 76 ? 1.226 -8.331 -7.176 1.00 92.94 76 GLY A O 1
ATOM 547 N N . LEU A 1 77 ? 0.263 -7.475 -5.338 1.00 92.81 77 LEU A N 1
ATOM 548 C CA . LEU A 1 77 ? 1.252 -6.411 -5.121 1.00 92.81 77 LEU A CA 1
ATOM 549 C C . LEU A 1 77 ? 2.637 -6.960 -4.742 1.00 92.81 77 LEU A C 1
ATOM 551 O O . LEU A 1 77 ? 3.654 -6.310 -4.997 1.00 92.81 77 LEU A O 1
ATOM 555 N N . GLN A 1 78 ? 2.714 -8.132 -4.111 1.00 92.06 78 GLN A N 1
ATOM 556 C CA . GLN A 1 78 ? 3.979 -8.814 -3.839 1.00 92.06 78 GLN A CA 1
ATOM 557 C C . GLN A 1 78 ? 4.608 -9.369 -5.115 1.00 92.06 78 GLN A C 1
ATOM 559 O O . GLN A 1 78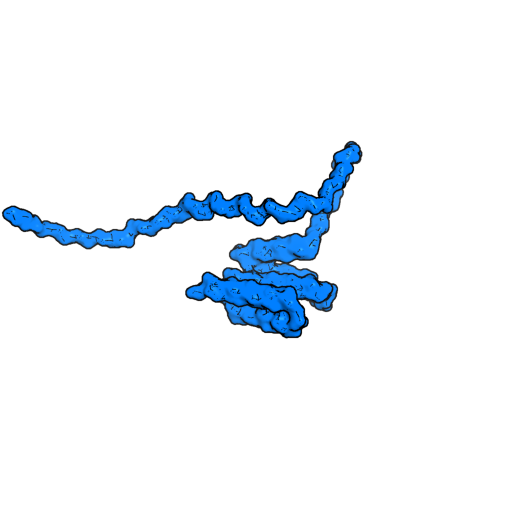 ? 5.793 -9.151 -5.360 1.00 92.06 78 GLN A O 1
ATOM 564 N N . ALA A 1 79 ? 3.801 -9.995 -5.967 1.00 91.56 79 ALA A N 1
ATOM 565 C CA . ALA A 1 79 ? 4.243 -10.562 -7.236 1.00 91.56 79 ALA A CA 1
ATOM 566 C C . ALA A 1 79 ? 4.705 -9.511 -8.265 1.00 91.56 79 ALA A C 1
ATOM 568 O O . ALA A 1 79 ? 5.357 -9.867 -9.243 1.00 91.56 79 ALA A O 1
ATOM 569 N N . MET A 1 80 ? 4.391 -8.225 -8.065 1.00 89.69 80 MET A N 1
ATOM 570 C CA . MET A 1 80 ? 4.856 -7.142 -8.941 1.00 89.69 80 MET A CA 1
ATOM 571 C C . MET A 1 80 ? 6.349 -6.824 -8.796 1.00 89.69 80 MET A C 1
ATOM 573 O O . MET A 1 80 ? 6.925 -6.271 -9.730 1.00 89.69 80 MET A O 1
ATOM 577 N N . ASP A 1 81 ? 6.969 -7.170 -7.665 1.00 86.25 81 ASP A N 1
ATOM 578 C CA . ASP A 1 81 ? 8.401 -6.957 -7.430 1.00 86.25 81 ASP A CA 1
ATOM 579 C C . ASP A 1 81 ? 9.022 -8.138 -6.659 1.00 86.25 81 ASP A C 1
ATOM 581 O O . ASP A 1 81 ? 9.406 -8.000 -5.496 1.00 86.25 81 ASP A O 1
ATOM 585 N N . PRO A 1 82 ? 9.113 -9.330 -7.278 1.00 72.06 82 PRO A N 1
ATOM 586 C CA . PRO A 1 82 ? 9.593 -10.535 -6.603 1.00 72.06 82 PRO A CA 1
ATOM 587 C C . PRO A 1 82 ? 11.112 -10.530 -6.355 1.00 72.06 82 PRO A C 1
ATOM 589 O O . PRO A 1 82 ? 11.616 -11.418 -5.674 1.00 72.06 82 PRO A O 1
ATOM 592 N N . GLY A 1 83 ? 11.847 -9.552 -6.898 1.00 70.88 83 GLY A N 1
ATOM 593 C CA . GLY A 1 83 ? 13.313 -9.497 -6.849 1.00 70.88 83 GLY A CA 1
ATOM 594 C C . GLY A 1 83 ? 13.904 -8.123 -6.533 1.00 70.88 83 GLY A C 1
ATOM 595 O O . GLY A 1 83 ? 15.107 -7.943 -6.697 1.00 70.88 83 GLY A O 1
ATOM 596 N N . GLY A 1 84 ? 13.094 -7.144 -6.117 1.00 76.25 84 GLY A N 1
ATOM 597 C CA . GLY A 1 84 ? 13.576 -5.792 -5.815 1.00 76.25 84 GLY A CA 1
ATOM 598 C C . GLY A 1 84 ? 14.023 -4.992 -7.044 1.00 76.25 84 GLY A C 1
ATOM 599 O O . GLY A 1 84 ? 14.762 -4.017 -6.893 1.00 76.25 84 GLY A O 1
ATOM 600 N N . ALA A 1 85 ? 13.603 -5.401 -8.244 1.00 75.50 85 ALA A N 1
ATOM 601 C CA . ALA A 1 85 ? 13.957 -4.774 -9.517 1.00 75.50 85 ALA A CA 1
ATOM 602 C C . ALA A 1 85 ? 13.153 -3.493 -9.794 1.00 75.50 85 ALA A C 1
ATOM 604 O O . ALA A 1 85 ? 13.479 -2.758 -10.727 1.00 75.50 85 ALA A O 1
ATOM 605 N N . ALA A 1 86 ? 12.117 -3.220 -8.993 1.00 84.44 86 ALA A N 1
ATOM 606 C CA . ALA A 1 86 ? 11.367 -1.976 -9.064 1.00 84.44 86 ALA A CA 1
ATOM 607 C C . ALA A 1 86 ? 12.287 -0.758 -8.887 1.00 84.44 86 ALA A C 1
ATOM 609 O O . ALA A 1 86 ? 13.147 -0.717 -7.996 1.00 84.44 86 ALA A O 1
ATOM 610 N N . THR A 1 87 ? 12.058 0.268 -9.706 1.00 89.25 87 THR A N 1
ATOM 611 C CA . THR A 1 87 ? 12.703 1.573 -9.533 1.00 89.25 87 THR A CA 1
ATOM 612 C C . THR A 1 87 ? 12.363 2.164 -8.154 1.00 89.25 87 THR A C 1
ATOM 614 O O . THR A 1 87 ? 11.353 1.787 -7.553 1.00 89.25 87 THR A O 1
ATOM 617 N N . PRO A 1 88 ? 13.141 3.129 -7.629 1.00 89.06 88 PRO A N 1
ATOM 618 C CA . PRO A 1 88 ? 12.842 3.743 -6.331 1.00 89.06 88 PRO A CA 1
ATOM 619 C C . PRO A 1 88 ? 11.412 4.300 -6.234 1.00 89.06 88 PRO A C 1
ATOM 621 O O . PRO A 1 88 ? 10.730 4.118 -5.228 1.00 89.06 88 PRO A O 1
ATOM 624 N N . VAL A 1 89 ? 10.922 4.912 -7.316 1.00 89.25 89 VAL A N 1
ATOM 625 C CA . VAL A 1 89 ? 9.555 5.446 -7.400 1.00 89.25 89 VAL A CA 1
ATOM 626 C C . VAL A 1 89 ? 8.507 4.335 -7.342 1.00 89.25 89 VAL A C 1
ATOM 628 O O . VAL A 1 89 ? 7.530 4.447 -6.602 1.00 89.25 89 VAL A O 1
ATOM 631 N N . GLU A 1 90 ? 8.706 3.262 -8.102 1.00 91.25 90 GLU A N 1
ATOM 632 C CA . GLU A 1 90 ? 7.807 2.107 -8.126 1.00 91.25 90 GLU A CA 1
ATOM 633 C C . GLU A 1 90 ? 7.792 1.376 -6.784 1.00 91.25 90 GLU A C 1
ATOM 635 O O . GLU A 1 90 ? 6.734 0.958 -6.316 1.00 91.25 90 GLU A O 1
ATOM 640 N N . ARG A 1 91 ? 8.947 1.288 -6.120 1.00 91.44 91 ARG A N 1
ATOM 641 C CA . ARG A 1 91 ? 9.069 0.716 -4.782 1.00 91.44 91 ARG A CA 1
ATOM 642 C C . ARG A 1 91 ? 8.249 1.504 -3.769 1.00 91.44 91 ARG A C 1
ATOM 644 O O . ARG A 1 91 ? 7.462 0.902 -3.046 1.00 91.44 91 ARG A O 1
ATOM 651 N N . ILE A 1 92 ? 8.365 2.835 -3.756 1.00 93.00 92 ILE A N 1
ATOM 652 C CA . ILE A 1 92 ? 7.535 3.693 -2.894 1.00 93.00 92 ILE A CA 1
ATOM 653 C C . ILE A 1 92 ? 6.046 3.451 -3.176 1.00 93.00 92 ILE A C 1
ATOM 655 O O . ILE A 1 92 ? 5.272 3.258 -2.240 1.00 93.00 92 ILE A O 1
ATOM 659 N N . ALA A 1 93 ? 5.649 3.391 -4.451 1.00 93.00 93 ALA A N 1
ATOM 660 C CA . ALA A 1 93 ? 4.260 3.145 -4.833 1.00 93.00 93 ALA A CA 1
ATOM 661 C C . ALA A 1 93 ? 3.746 1.769 -4.367 1.00 93.00 93 ALA A C 1
ATOM 663 O O . ALA A 1 93 ? 2.616 1.675 -3.889 1.00 93.00 93 ALA A O 1
ATOM 664 N N . LEU A 1 94 ? 4.562 0.711 -4.444 1.00 93.88 94 LEU A N 1
ATOM 665 C CA . LEU A 1 94 ? 4.198 -0.626 -3.957 1.00 93.88 94 LEU A CA 1
ATOM 666 C C . LEU A 1 94 ? 4.060 -0.672 -2.438 1.00 93.88 94 LEU A C 1
ATOM 668 O O . LEU A 1 94 ? 3.088 -1.234 -1.937 1.00 93.88 94 LEU A O 1
ATOM 672 N N . LEU A 1 95 ? 5.008 -0.080 -1.706 1.00 94.12 95 LEU A N 1
ATOM 673 C CA . LEU A 1 95 ? 4.950 -0.002 -0.243 1.00 94.12 95 LEU A CA 1
ATOM 674 C C . LEU A 1 95 ? 3.703 0.763 0.206 1.00 94.12 95 LEU A C 1
ATOM 676 O O . LEU A 1 95 ? 2.959 0.291 1.066 1.00 94.12 95 LEU A O 1
ATOM 680 N N . GLN A 1 96 ? 3.431 1.900 -0.438 1.00 94.94 96 GLN A N 1
ATOM 681 C CA . GLN A 1 96 ? 2.232 2.686 -0.186 1.00 94.94 96 GLN A CA 1
ATOM 682 C C . GLN A 1 96 ? 0.961 1.882 -0.480 1.00 94.94 96 GLN A C 1
ATOM 684 O O . GLN A 1 96 ? 0.062 1.843 0.357 1.00 94.94 96 GLN A O 1
ATOM 689 N N . ALA A 1 97 ? 0.890 1.199 -1.626 1.00 95.75 97 ALA A N 1
ATOM 690 C CA . ALA A 1 97 ? -0.276 0.404 -1.994 1.00 95.75 97 ALA A CA 1
ATOM 691 C C . ALA A 1 97 ? -0.548 -0.732 -0.994 1.00 95.75 97 ALA A C 1
ATOM 693 O O . ALA A 1 97 ? -1.690 -0.912 -0.575 1.00 95.75 97 ALA A O 1
ATOM 694 N N . ARG A 1 98 ? 0.489 -1.454 -0.547 1.00 95.75 98 ARG A N 1
ATOM 695 C CA . ARG A 1 98 ? 0.353 -2.511 0.473 1.00 95.75 98 ARG A CA 1
ATOM 696 C C . ARG A 1 98 ? -0.148 -1.951 1.802 1.00 95.75 98 ARG A C 1
ATOM 698 O O . ARG A 1 98 ? -1.082 -2.504 2.380 1.00 95.75 98 ARG A O 1
ATOM 705 N N . GLY A 1 99 ? 0.419 -0.830 2.247 1.00 94.88 99 GLY A N 1
ATOM 706 C CA . GLY A 1 99 ? -0.026 -0.147 3.460 1.00 94.88 99 GLY A CA 1
ATOM 707 C C . GLY A 1 99 ? -1.484 0.315 3.379 1.00 94.88 99 GLY A C 1
ATOM 708 O O . GLY A 1 99 ? -2.230 0.146 4.340 1.00 94.88 99 GLY A O 1
ATOM 709 N N . MET A 1 100 ? -1.924 0.819 2.221 1.00 95.50 100 MET A N 1
ATOM 710 C CA . MET A 1 100 ? -3.319 1.214 1.996 1.00 95.50 100 MET A CA 1
ATOM 711 C C . MET A 1 100 ? -4.284 0.025 2.058 1.00 95.50 100 MET A C 1
ATOM 713 O O . MET A 1 100 ? -5.317 0.144 2.712 1.00 95.50 100 MET A O 1
ATOM 717 N N . VAL A 1 101 ? -3.960 -1.112 1.427 1.00 96.19 101 VAL A N 1
ATOM 718 C CA . VAL A 1 101 ? -4.807 -2.324 1.482 1.00 96.19 101 VAL A CA 1
ATOM 719 C C . VAL A 1 101 ? -4.941 -2.825 2.922 1.00 96.19 101 VAL A C 1
ATOM 721 O O . VAL A 1 101 ? -6.044 -3.114 3.384 1.00 96.19 101 VAL A O 1
ATOM 724 N N . LEU A 1 102 ? -3.834 -2.867 3.668 1.00 95.75 102 LEU A N 1
ATOM 725 C CA . LEU A 1 102 ? -3.852 -3.307 5.064 1.00 95.75 102 LEU A CA 1
ATOM 726 C C . LEU A 1 102 ? -4.643 -2.359 5.957 1.00 95.75 102 LEU A C 1
ATOM 728 O O . LEU A 1 102 ? -5.474 -2.826 6.737 1.00 95.75 102 LEU A O 1
ATOM 732 N N . ALA A 1 103 ? -4.453 -1.047 5.792 1.00 94.81 103 ALA A N 1
ATOM 733 C CA . ALA A 1 103 ? -5.248 -0.054 6.495 1.00 94.81 103 ALA A CA 1
ATOM 734 C C . ALA A 1 103 ? -6.742 -0.267 6.216 1.00 94.81 103 ALA A C 1
ATOM 736 O O . ALA A 1 103 ? -7.494 -0.470 7.157 1.00 94.81 103 ALA A O 1
ATOM 737 N N . GLN A 1 104 ? -7.165 -0.347 4.951 1.00 92.56 104 GLN A N 1
ATOM 738 C CA . GLN A 1 104 ? -8.579 -0.550 4.586 1.00 92.56 104 GLN A CA 1
ATOM 739 C C . GLN A 1 104 ? -9.189 -1.826 5.179 1.00 92.56 104 GLN A C 1
ATOM 741 O O . GLN A 1 104 ? -10.358 -1.830 5.553 1.00 92.56 104 GLN A O 1
ATOM 746 N N . SER A 1 105 ? -8.402 -2.897 5.292 1.00 94.31 105 SER A N 1
ATOM 747 C CA . SER A 1 105 ? -8.847 -4.168 5.877 1.00 94.31 105 SER A CA 1
ATOM 748 C C . SER A 1 105 ? -8.911 -4.181 7.415 1.00 94.31 105 SER A C 1
ATOM 750 O O . SER A 1 105 ? -9.218 -5.215 8.004 1.00 94.31 105 SER A O 1
ATOM 752 N N . GLY A 1 106 ? -8.594 -3.065 8.086 1.00 92.75 106 GLY A N 1
ATOM 753 C CA . GLY A 1 106 ? -8.549 -2.972 9.550 1.00 92.75 106 GLY A CA 1
ATOM 754 C C . GLY A 1 106 ? -7.301 -3.599 10.186 1.00 92.75 106 GLY A C 1
ATOM 755 O O . GLY A 1 106 ? -7.213 -3.714 11.408 1.00 92.75 106 GLY A O 1
ATOM 756 N N . ARG A 1 107 ? -6.301 -3.985 9.385 1.00 94.38 107 ARG A N 1
ATOM 757 C CA . ARG A 1 107 ? -5.057 -4.626 9.840 1.00 94.38 107 ARG A CA 1
ATOM 758 C C . ARG A 1 107 ? -4.015 -3.579 10.233 1.00 94.38 107 ARG A C 1
ATOM 760 O O . ARG A 1 107 ? -2.957 -3.460 9.618 1.00 94.38 107 ARG A O 1
ATOM 767 N N . ALA A 1 108 ? -4.330 -2.796 11.264 1.00 93.94 108 ALA A N 1
ATOM 768 C CA . ALA A 1 108 ? -3.537 -1.632 11.667 1.00 93.94 108 ALA A CA 1
ATOM 769 C C . ALA A 1 108 ? -2.080 -1.966 12.035 1.00 93.94 108 ALA A C 1
ATOM 771 O O . ALA A 1 108 ? -1.172 -1.236 11.643 1.00 93.94 108 ALA A O 1
ATOM 772 N N . ALA A 1 109 ? -1.850 -3.081 12.736 1.00 93.62 109 ALA A N 1
ATOM 773 C CA . ALA A 1 109 ? -0.503 -3.514 13.114 1.00 93.62 109 ALA A CA 1
ATOM 774 C C . ALA A 1 109 ? 0.370 -3.824 11.884 1.00 93.62 109 ALA A C 1
ATOM 776 O O . ALA A 1 109 ? 1.511 -3.377 11.804 1.00 93.62 109 ALA A O 1
ATOM 777 N N . ASP A 1 110 ? -0.193 -4.509 10.888 1.00 94.50 110 ASP A N 1
ATOM 778 C CA . ASP A 1 110 ? 0.517 -4.834 9.649 1.00 94.50 110 ASP A CA 1
ATOM 779 C C . ASP A 1 110 ? 0.739 -3.582 8.788 1.00 94.50 110 ASP A C 1
ATOM 781 O O . ASP A 1 110 ? 1.792 -3.412 8.177 1.00 94.50 110 ASP A O 1
ATOM 785 N N . ALA A 1 111 ? -0.234 -2.665 8.749 1.00 94.00 111 ALA A N 1
ATOM 786 C CA . ALA A 1 111 ? -0.096 -1.389 8.048 1.00 94.00 111 ALA A CA 1
ATOM 787 C C . ALA A 1 111 ? 1.035 -0.523 8.636 1.00 94.00 111 ALA A C 1
ATOM 789 O O . ALA A 1 111 ? 1.722 0.175 7.885 1.00 94.00 111 ALA A O 1
ATOM 790 N N . GLN A 1 112 ? 1.268 -0.602 9.953 1.00 94.56 112 GLN A N 1
ATOM 791 C CA . GLN A 1 112 ? 2.349 0.120 10.625 1.00 94.56 112 GLN A CA 1
ATOM 792 C C . GLN A 1 112 ? 3.731 -0.296 10.107 1.00 94.56 112 GLN A C 1
ATOM 794 O O . GLN A 1 112 ? 4.571 0.567 9.861 1.00 94.56 112 GLN A O 1
ATOM 799 N N . GLN A 1 113 ? 3.942 -1.583 9.822 1.00 95.50 113 GLN A N 1
ATOM 800 C CA . GLN A 1 113 ? 5.199 -2.059 9.238 1.00 95.50 113 GLN A CA 1
ATOM 801 C C . GLN A 1 113 ? 5.523 -1.351 7.909 1.00 95.50 113 GLN A C 1
ATOM 803 O O . GLN A 1 113 ? 6.677 -1.014 7.640 1.00 95.50 113 GLN A O 1
ATOM 808 N N . TRP A 1 114 ? 4.514 -1.095 7.073 1.00 93.38 114 TRP A N 1
ATOM 809 C CA . TRP A 1 114 ? 4.708 -0.415 5.788 1.00 93.38 114 TRP A CA 1
ATOM 810 C C . TRP A 1 114 ? 4.893 1.094 5.937 1.00 93.38 114 TRP A C 1
ATOM 812 O O . TRP A 1 114 ? 5.625 1.696 5.152 1.00 93.38 114 TRP A O 1
ATOM 822 N N . ILE A 1 115 ? 4.282 1.700 6.956 1.00 94.75 115 ILE A N 1
ATOM 823 C CA . ILE A 1 115 ? 4.555 3.087 7.350 1.00 94.75 115 ILE A CA 1
ATOM 824 C C . ILE A 1 115 ? 6.031 3.244 7.738 1.00 94.75 115 ILE A C 1
ATOM 826 O O . ILE A 1 115 ? 6.685 4.177 7.274 1.00 94.75 115 ILE A O 1
ATOM 830 N N . ASP A 1 116 ? 6.560 2.324 8.544 1.00 96.00 116 ASP A N 1
ATOM 831 C CA . ASP A 1 116 ? 7.954 2.359 8.990 1.00 96.00 116 ASP A CA 1
ATOM 832 C C . ASP A 1 116 ? 8.916 2.112 7.816 1.00 96.00 116 ASP A C 1
ATOM 834 O O . ASP A 1 116 ? 9.916 2.816 7.668 1.00 96.00 116 ASP A O 1
ATOM 838 N N . ALA A 1 117 ? 8.570 1.182 6.917 1.00 94.00 117 ALA A N 1
ATOM 839 C CA . ALA A 1 117 ? 9.333 0.929 5.696 1.00 94.00 117 ALA A CA 1
ATOM 840 C C . ALA A 1 117 ? 9.381 2.149 4.759 1.00 94.00 117 ALA A C 1
ATOM 842 O O . ALA A 1 117 ? 10.416 2.404 4.149 1.00 94.00 117 ALA A O 1
ATOM 843 N N . LEU A 1 118 ? 8.286 2.910 4.645 1.00 93.38 118 LEU A N 1
ATOM 844 C CA . LEU A 1 118 ? 8.258 4.164 3.886 1.00 93.38 118 LEU A CA 1
ATOM 845 C C . LEU A 1 118 ? 9.104 5.250 4.559 1.00 93.38 118 LEU A C 1
ATOM 847 O O . LEU A 1 118 ? 9.886 5.914 3.883 1.00 93.38 118 LEU A O 1
ATOM 851 N N . ALA A 1 119 ? 8.991 5.402 5.880 1.00 93.62 119 ALA A N 1
ATOM 852 C CA . ALA A 1 119 ? 9.756 6.393 6.636 1.00 93.62 119 ALA A CA 1
ATOM 853 C C . ALA A 1 119 ? 11.277 6.158 6.547 1.00 93.62 119 ALA A C 1
ATOM 855 O O . ALA A 1 119 ? 12.051 7.112 6.503 1.00 93.62 119 ALA A O 1
ATOM 856 N N . ALA A 1 120 ? 11.707 4.896 6.454 1.00 94.38 120 ALA A N 1
ATOM 857 C CA . ALA A 1 120 ? 13.113 4.528 6.299 1.00 94.38 120 ALA A CA 1
ATOM 858 C C . ALA A 1 120 ? 13.733 4.949 4.951 1.00 94.38 120 ALA A C 1
ATOM 860 O O . ALA A 1 120 ? 14.954 4.940 4.814 1.00 94.38 120 ALA A O 1
ATOM 861 N N . LEU A 1 121 ? 12.922 5.306 3.945 1.00 91.56 121 LEU A N 1
ATOM 862 C CA . LEU A 1 121 ? 13.430 5.740 2.640 1.00 91.56 121 LEU A CA 1
ATOM 863 C C . LEU A 1 121 ? 13.899 7.201 2.633 1.00 91.56 121 LEU A C 1
ATOM 865 O O . LEU A 1 121 ? 14.638 7.567 1.728 1.00 91.56 121 LEU A O 1
ATOM 869 N N . HIS A 1 122 ? 13.498 8.017 3.618 1.00 89.19 122 HIS A N 1
ATOM 870 C CA . HIS A 1 122 ? 13.864 9.439 3.727 1.00 89.19 122 HIS A CA 1
ATOM 871 C C . HIS A 1 122 ? 13.580 10.272 2.459 1.00 89.19 122 HIS A C 1
ATOM 873 O O . HIS A 1 122 ? 14.304 11.210 2.129 1.00 89.19 122 HIS A O 1
ATOM 879 N N . GLU A 1 123 ? 12.502 9.935 1.753 1.00 91.25 123 GLU A N 1
ATOM 880 C CA . GLU A 1 123 ? 12.055 10.590 0.523 1.00 91.25 123 GLU A CA 1
ATOM 881 C C . GLU A 1 123 ? 10.741 11.334 0.780 1.00 91.25 123 GLU A C 1
ATOM 883 O O . GLU A 1 123 ? 9.796 10.746 1.311 1.00 91.25 123 GLU A O 1
ATOM 888 N N . SER A 1 124 ? 10.602 12.583 0.313 1.00 93.62 124 SER A N 1
ATOM 889 C CA . SER A 1 124 ? 9.387 13.387 0.565 1.00 93.62 124 SER A CA 1
ATOM 890 C C . SER A 1 124 ? 8.104 12.708 0.070 1.00 93.62 124 SER A C 1
ATOM 892 O O . SER A 1 124 ? 7.031 12.867 0.652 1.00 93.62 124 SER A O 1
ATOM 894 N N . ARG A 1 125 ? 8.199 11.916 -1.008 1.00 91.44 125 ARG A N 1
ATOM 895 C CA . ARG A 1 125 ? 7.074 11.114 -1.509 1.00 91.44 125 ARG A CA 1
ATOM 896 C C . ARG A 1 125 ? 6.727 9.957 -0.569 1.00 91.44 125 ARG A C 1
ATOM 898 O O . ARG A 1 125 ? 5.547 9.662 -0.399 1.00 91.44 125 ARG A O 1
ATOM 905 N N . ALA A 1 126 ? 7.728 9.304 0.015 1.00 92.50 126 ALA A N 1
ATOM 906 C CA . ALA A 1 126 ? 7.509 8.208 0.949 1.00 92.50 126 ALA A CA 1
ATOM 907 C C . ALA A 1 126 ? 6.876 8.716 2.254 1.00 92.50 126 ALA A C 1
ATOM 909 O O . ALA A 1 126 ? 5.927 8.104 2.744 1.00 92.50 126 ALA A O 1
ATOM 910 N N . ASP A 1 127 ? 7.302 9.888 2.736 1.00 94.81 127 ASP A N 1
ATOM 911 C CA . ASP A 1 127 ? 6.697 10.555 3.895 1.00 94.81 127 ASP A CA 1
ATOM 912 C C . ASP A 1 127 ? 5.219 10.884 3.662 1.00 94.81 127 ASP A C 1
ATOM 914 O O . ASP A 1 127 ? 4.372 10.589 4.509 1.00 94.81 127 ASP A O 1
ATOM 918 N N . ALA A 1 128 ? 4.883 11.431 2.488 1.00 94.00 128 ALA A N 1
ATOM 919 C CA . ALA A 1 128 ? 3.496 11.691 2.107 1.00 94.00 128 ALA A CA 1
ATOM 920 C C . ALA A 1 128 ? 2.663 10.396 2.063 1.00 94.00 128 ALA A C 1
ATOM 922 O O . ALA A 1 128 ? 1.535 10.364 2.563 1.00 94.00 128 ALA A O 1
ATOM 923 N N . GLY A 1 129 ? 3.229 9.311 1.522 1.00 91.88 129 GLY A N 1
ATOM 924 C CA . GLY A 1 129 ? 2.600 7.989 1.523 1.00 91.88 129 GLY A CA 1
ATOM 925 C C . GLY A 1 129 ? 2.346 7.462 2.940 1.00 91.88 129 GLY A C 1
ATOM 926 O O . GLY A 1 129 ? 1.242 7.011 3.244 1.00 91.88 129 GLY A O 1
ATOM 927 N N . ALA A 1 130 ? 3.328 7.586 3.834 1.00 95.75 130 ALA A N 1
ATOM 928 C CA . ALA A 1 130 ? 3.207 7.187 5.232 1.00 95.75 130 ALA A CA 1
ATOM 929 C C . ALA A 1 130 ? 2.137 8.005 5.977 1.00 95.75 130 ALA A C 1
ATOM 931 O O . ALA A 1 130 ? 1.341 7.442 6.728 1.00 95.75 130 ALA A O 1
ATOM 932 N N . MET A 1 131 ? 2.075 9.325 5.756 1.00 96.69 131 MET A N 1
ATOM 933 C CA . MET A 1 131 ? 1.032 10.186 6.332 1.00 96.69 131 MET A CA 1
ATOM 934 C C . MET A 1 131 ? -0.369 9.789 5.865 1.00 96.69 131 MET A C 1
ATOM 936 O O . MET A 1 131 ? -1.287 9.748 6.681 1.00 96.69 131 MET A O 1
ATOM 940 N N . LEU A 1 132 ? -0.532 9.454 4.584 1.00 95.12 132 LEU A N 1
ATOM 941 C CA . LEU A 1 132 ? -1.817 9.018 4.046 1.00 95.12 132 LEU A CA 1
ATOM 942 C C . LEU A 1 132 ? -2.294 7.715 4.703 1.00 95.12 132 LEU A C 1
ATOM 944 O O . LEU A 1 132 ? -3.446 7.637 5.125 1.00 95.12 132 LEU A O 1
ATOM 948 N N . ILE A 1 133 ? -1.411 6.724 4.862 1.00 95.44 133 ILE A N 1
ATOM 949 C CA . ILE A 1 133 ? -1.767 5.462 5.534 1.00 95.44 133 ILE A CA 1
ATOM 950 C C . ILE A 1 133 ? -2.137 5.728 7.001 1.00 95.44 133 ILE A C 1
ATOM 952 O O . ILE A 1 133 ? -3.158 5.230 7.472 1.00 95.44 133 ILE A O 1
ATOM 956 N N . ARG A 1 134 ? -1.374 6.569 7.716 1.00 95.62 134 ARG A N 1
ATOM 957 C CA . ARG A 1 134 ? -1.706 6.966 9.098 1.00 95.62 134 ARG A CA 1
ATOM 958 C C . ARG A 1 134 ? -3.075 7.639 9.193 1.00 95.62 134 ARG A C 1
ATOM 960 O O . ARG A 1 134 ? -3.841 7.321 10.097 1.00 95.62 134 ARG A O 1
ATOM 967 N N . ALA A 1 135 ? -3.399 8.535 8.261 1.00 96.44 135 ALA A N 1
ATOM 968 C CA . ALA A 1 135 ? -4.699 9.196 8.220 1.00 96.44 135 ALA A CA 1
ATOM 969 C C . ALA A 1 135 ? -5.842 8.192 8.001 1.00 96.44 135 ALA A C 1
ATOM 971 O O . ALA A 1 135 ? -6.874 8.281 8.664 1.00 96.44 135 ALA A O 1
ATOM 972 N N . MET A 1 136 ? -5.644 7.197 7.130 1.00 94.69 136 MET A N 1
ATOM 973 C CA . MET A 1 136 ? -6.614 6.115 6.936 1.00 94.69 136 MET A CA 1
ATOM 974 C C . MET A 1 136 ? -6.807 5.292 8.214 1.00 94.69 136 MET A C 1
ATOM 976 O O . MET A 1 136 ? -7.945 5.041 8.600 1.00 94.69 136 MET A O 1
ATOM 980 N N . LEU A 1 137 ? -5.719 4.928 8.903 1.00 94.19 137 LEU A N 1
ATOM 981 C CA . LEU A 1 137 ? -5.786 4.218 10.185 1.00 94.19 137 LEU A CA 1
ATOM 982 C C . LEU A 1 137 ? -6.553 5.010 11.248 1.00 94.19 137 LEU A C 1
ATOM 984 O O . LEU A 1 137 ? -7.415 4.450 11.920 1.00 94.19 137 LEU A O 1
ATOM 988 N N . ALA A 1 138 ? -6.286 6.312 11.359 1.00 94.75 138 ALA A N 1
ATOM 989 C CA . ALA A 1 138 ? -6.981 7.192 12.294 1.00 94.75 138 ALA A CA 1
ATOM 990 C C . ALA A 1 138 ? -8.479 7.335 11.974 1.00 94.75 138 ALA A C 1
ATOM 992 O O . ALA A 1 138 ? -9.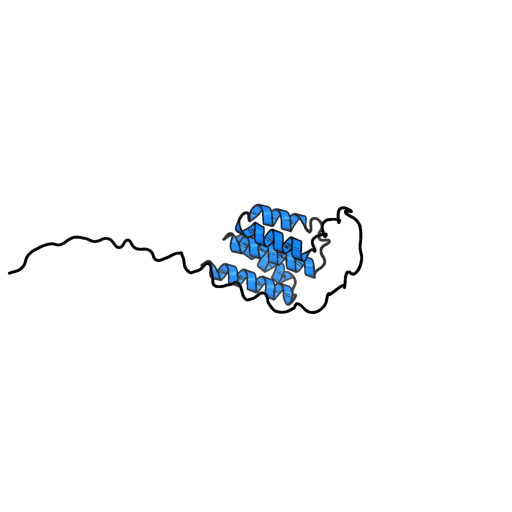282 7.479 12.886 1.00 94.75 138 ALA A O 1
ATOM 993 N N . SER A 1 139 ? -8.868 7.267 10.696 1.00 93.38 139 SER A N 1
ATOM 994 C CA . SER A 1 139 ? -10.272 7.396 10.280 1.00 93.38 139 SER A CA 1
ATOM 995 C C . SER A 1 139 ? -11.160 6.188 10.608 1.00 93.38 139 SER A C 1
ATOM 997 O O . SER A 1 139 ? -12.377 6.282 10.464 1.00 93.38 139 SER A O 1
ATOM 999 N N . MET A 1 140 ? -10.571 5.057 11.008 1.00 86.00 140 MET A N 1
ATOM 1000 C CA . MET A 1 140 ? -11.303 3.823 11.330 1.00 86.00 140 MET A CA 1
ATOM 1001 C C . MET A 1 140 ? -11.483 3.588 12.835 1.00 86.00 140 MET A C 1
ATOM 1003 O O . MET A 1 140 ? -12.079 2.579 13.211 1.00 86.00 140 MET A O 1
ATOM 1007 N N . GLN A 1 141 ? -10.947 4.480 13.674 1.00 75.94 141 GLN A N 1
ATOM 1008 C CA . GLN A 1 141 ? -11.142 4.483 15.128 1.00 75.94 141 GLN A CA 1
ATOM 1009 C C . GLN A 1 141 ? -12.399 5.270 15.499 1.00 75.94 141 GLN A C 1
ATOM 1011 O O . GLN A 1 141 ? -13.090 4.828 16.443 1.00 75.94 141 GLN A O 1
#

Sequence (141 aa):
MLQPTLAPAAPGATPGRSRARRALVLAAALWVALALPAQAGDGGPQGAPAPALTFQSRIDSWLRLGYDRPDDALAGLQAMDPGGAATPVERIALLQARGMVLAQSGRAADAQQWIDALAALHESRADAGAMLIRAMLASMQ

Foldseek 3Di:
DDDDDDDDDDDDDDDDPPPPPPPPPPDPPDDPDDDDDDDDDDDDPDPDDDPDQDLVSQLVVLLVVLLVPLPVSLVSLCVVCVDVPDDPVSVLSSLLSNLSSCLSVLVNVVSVVSLVVLVVVVDPSSPVSSVVSVVSNVVVD